Protein AF-A0A3D5V071-F1 (afdb_monomer)

Secondary structure (DSSP, 8-state):
----TT--HHHHHHHHHHH-SSGGGGGSTTT-GGG-S--TTPPP--------

Mean predicted aligned error: 5.26 Å

Sequence (52 aa):
CADVYPLTREIMDWFGAHYLNDPAEAADTRVSPMNEADLSGLAPAIVVTAGF

pLDDT: mean 87.5, std 10.15, range [53.06, 95.38]

Foldseek 3Di:
DAPDPPDGVVNVVVVCVVPDPDPVCCLPCVNVVVNDPDPPPDDDDDDDDDDD

Solvent-accessible surface area (backbone atoms only — not comparable to full-atom values): 3690 Å² total; per-residue (Å²): 143,48,81,51,86,94,68,30,48,71,57,52,52,52,51,47,67,74,71,48,94,46,83,75,52,62,69,37,47,92,71,29,61,84,67,53,92,75,77,77,90,61,78,94,80,89,87,86,81,92,85,134

Radius of gyration: 14.28 Å; Cα contacts (8 Å, |Δi|>4): 18; chains: 1; bounding box: 27×32×30 Å

Structure (mmCIF, N/CA/C/O backbone):
data_AF-A0A3D5V071-F1
#
_entry.id   AF-A0A3D5V071-F1
#
loop_
_atom_site.group_PDB
_atom_site.id
_atom_site.type_symbol
_atom_site.label_atom_id
_atom_site.label_alt_id
_atom_site.label_comp_id
_atom_site.label_asym_id
_atom_site.label_entity_id
_atom_site.label_seq_id
_atom_site.pdbx_PDB_ins_code
_atom_site.Cartn_x
_atom_site.Cartn_y
_atom_site.Cartn_z
_atom_site.occupancy
_atom_site.B_iso_or_equiv
_atom_site.auth_seq_id
_atom_site.auth_comp_id
_atom_site.auth_asym_id
_atom_site.auth_atom_id
_atom_site.pdbx_PDB_model_num
ATOM 1 N N . CYS A 1 1 ? 0.005 11.360 -14.759 1.00 53.06 1 CYS A N 1
ATOM 2 C CA . CYS A 1 1 ? 0.292 11.107 -13.329 1.00 53.06 1 CYS A CA 1
ATOM 3 C C . CYS A 1 1 ? 1.084 9.802 -13.236 1.00 53.06 1 CYS A C 1
ATOM 5 O O . CYS A 1 1 ? 0.502 8.734 -13.104 1.00 53.06 1 CYS A O 1
ATOM 7 N N . ALA A 1 2 ? 2.393 9.868 -13.454 1.00 58.94 2 ALA A N 1
ATOM 8 C CA . ALA A 1 2 ? 3.299 8.712 -13.403 1.00 58.94 2 ALA A CA 1
ATOM 9 C C . ALA A 1 2 ? 4.731 9.163 -13.066 1.00 58.94 2 ALA A C 1
ATOM 11 O O . ALA A 1 2 ? 5.475 8.418 -12.441 1.00 58.94 2 ALA A O 1
ATOM 12 N N . ASP A 1 3 ? 5.052 10.420 -13.390 1.00 62.94 3 ASP A N 1
ATOM 13 C CA . ASP A 1 3 ? 6.400 10.990 -13.285 1.00 62.94 3 ASP A CA 1
ATOM 14 C C . ASP A 1 3 ? 6.485 12.115 -12.235 1.00 62.94 3 ASP A C 1
ATOM 16 O O . ASP A 1 3 ? 7.209 13.094 -12.408 1.00 62.94 3 ASP A O 1
ATOM 20 N N . VAL A 1 4 ? 5.689 12.030 -11.162 1.00 66.38 4 VAL A N 1
ATOM 21 C CA . VAL A 1 4 ? 5.699 13.038 -10.088 1.00 66.38 4 VAL A CA 1
ATOM 22 C C . VAL A 1 4 ? 6.803 12.693 -9.094 1.00 66.38 4 VAL A C 1
ATOM 24 O O . VAL A 1 4 ? 6.817 11.620 -8.496 1.00 66.38 4 VAL A O 1
ATOM 27 N N . TYR A 1 5 ? 7.747 13.611 -8.921 1.00 69.62 5 TYR A N 1
ATOM 28 C CA . TYR A 1 5 ? 8.856 13.455 -7.985 1.00 69.62 5 TYR A CA 1
ATOM 29 C C . TYR A 1 5 ? 8.344 13.520 -6.532 1.00 69.62 5 TYR A C 1
ATOM 31 O O . TYR A 1 5 ? 7.475 14.346 -6.249 1.00 69.62 5 TYR A O 1
ATOM 39 N N . PRO A 1 6 ? 8.863 12.717 -5.582 1.00 75.44 6 PRO A N 1
ATOM 40 C CA . PRO A 1 6 ? 10.015 11.812 -5.673 1.00 75.44 6 PRO A CA 1
ATOM 41 C C . PRO A 1 6 ? 9.683 10.345 -6.002 1.00 75.44 6 PRO A C 1
ATOM 43 O O . PRO A 1 6 ? 10.598 9.528 -6.053 1.00 75.44 6 PRO A O 1
ATOM 46 N N . LEU A 1 7 ? 8.409 9.994 -6.199 1.00 85.38 7 LEU A N 1
ATOM 47 C CA . LEU A 1 7 ? 7.959 8.609 -6.356 1.00 85.38 7 LEU A CA 1
ATOM 48 C C . LEU A 1 7 ? 7.337 8.394 -7.741 1.00 85.38 7 LEU A C 1
ATOM 50 O O . LEU A 1 7 ? 6.142 8.608 -7.943 1.00 85.38 7 LEU A O 1
ATOM 54 N N . THR A 1 8 ? 8.164 7.976 -8.700 1.00 89.31 8 THR A N 1
ATOM 55 C CA . THR A 1 8 ? 7.717 7.673 -10.066 1.00 89.31 8 THR A CA 1
ATOM 56 C C . THR A 1 8 ? 7.151 6.258 -10.174 1.00 89.31 8 THR A C 1
ATOM 58 O O . THR A 1 8 ? 7.400 5.395 -9.327 1.00 89.31 8 THR A O 1
ATOM 61 N N . ARG A 1 9 ? 6.408 5.993 -11.253 1.00 89.00 9 ARG A N 1
ATOM 62 C CA . ARG A 1 9 ? 5.890 4.654 -11.565 1.00 89.00 9 ARG A CA 1
ATOM 63 C C . ARG A 1 9 ? 7.007 3.624 -11.710 1.00 89.00 9 ARG A C 1
ATOM 65 O O . ARG A 1 9 ? 6.909 2.557 -11.127 1.00 89.00 9 ARG A O 1
ATOM 72 N N . GLU A 1 10 ? 8.074 3.966 -12.424 1.00 90.00 10 GLU A N 1
ATOM 73 C CA . GLU A 1 10 ? 9.209 3.059 -12.636 1.00 90.00 10 GLU A CA 1
ATOM 74 C C . GLU A 1 10 ? 9.848 2.624 -11.309 1.00 90.00 10 GLU A C 1
ATOM 76 O O . GLU A 1 10 ? 10.215 1.464 -11.142 1.00 90.00 10 GLU A O 1
ATOM 81 N N . ILE A 1 11 ? 9.932 3.539 -10.337 1.00 90.38 11 ILE A N 1
ATOM 82 C CA . ILE A 1 11 ? 10.443 3.236 -8.996 1.00 90.38 11 ILE A CA 1
ATOM 83 C C . ILE A 1 11 ? 9.480 2.306 -8.244 1.00 90.38 11 ILE A C 1
ATOM 85 O O . ILE A 1 11 ? 9.925 1.356 -7.602 1.00 90.38 11 ILE A O 1
ATOM 89 N N . MET A 1 12 ? 8.169 2.549 -8.333 1.00 90.12 12 MET A N 1
ATOM 90 C CA . MET A 1 12 ? 7.152 1.678 -7.727 1.00 90.12 12 MET A CA 1
ATOM 91 C C . MET A 1 12 ? 7.191 0.260 -8.308 1.00 90.12 12 MET A C 1
ATOM 93 O O . MET A 1 12 ? 7.173 -0.710 -7.550 1.00 90.12 12 MET A O 1
ATOM 97 N N . ASP A 1 13 ? 7.312 0.139 -9.631 1.00 91.06 13 ASP A N 1
ATOM 98 C CA . ASP A 1 13 ? 7.422 -1.148 -10.323 1.00 91.06 13 ASP A CA 1
ATOM 99 C C . ASP A 1 13 ? 8.712 -1.878 -9.922 1.00 91.06 13 ASP A C 1
ATOM 101 O O . ASP A 1 13 ? 8.696 -3.083 -9.662 1.00 91.06 13 ASP A O 1
ATOM 105 N N . TRP A 1 14 ? 9.824 -1.143 -9.789 1.00 92.38 14 TRP A N 1
ATOM 106 C CA . TRP A 1 14 ? 11.085 -1.693 -9.299 1.00 92.38 14 TRP A CA 1
ATOM 107 C C . TRP A 1 14 ? 10.941 -2.254 -7.880 1.00 92.38 14 TRP A C 1
ATOM 109 O O . TRP A 1 14 ? 11.341 -3.392 -7.646 1.00 92.38 14 TRP A O 1
ATOM 119 N N . PHE A 1 15 ? 10.327 -1.522 -6.941 1.00 92.75 15 PHE A N 1
ATOM 120 C CA . PHE A 1 15 ? 10.092 -2.037 -5.585 1.00 92.75 15 PHE A CA 1
ATOM 121 C C . PHE A 1 15 ? 9.204 -3.286 -5.588 1.00 92.75 15 PHE A C 1
ATOM 123 O O . PHE A 1 15 ? 9.531 -4.265 -4.916 1.00 92.75 15 PHE A O 1
ATOM 130 N N . GLY A 1 16 ? 8.122 -3.280 -6.372 1.00 91.19 16 GLY A N 1
ATOM 131 C CA . GLY A 1 16 ? 7.215 -4.422 -6.494 1.00 91.19 16 GLY A CA 1
AT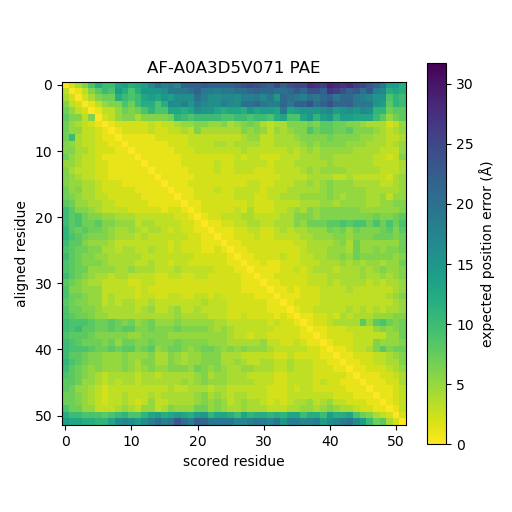OM 132 C C . GLY A 1 16 ? 7.923 -5.684 -6.989 1.00 91.19 16 GLY A C 1
ATOM 133 O O . GLY A 1 16 ? 7.780 -6.741 -6.380 1.00 91.19 16 GLY A O 1
ATOM 134 N N . ALA A 1 17 ? 8.757 -5.561 -8.025 1.00 91.69 17 ALA A N 1
ATOM 135 C CA . ALA A 1 17 ? 9.508 -6.680 -8.596 1.00 91.69 17 ALA A CA 1
ATOM 136 C C . ALA A 1 17 ? 10.558 -7.287 -7.646 1.00 91.69 17 ALA A C 1
ATOM 138 O O . ALA A 1 17 ? 10.952 -8.434 -7.834 1.00 91.69 17 ALA A O 1
ATOM 139 N N . HIS A 1 18 ? 11.027 -6.533 -6.646 1.00 92.56 18 HIS A N 1
ATOM 140 C CA . HIS A 1 18 ? 11.979 -7.034 -5.646 1.00 92.56 18 HIS A CA 1
ATOM 141 C C . HIS A 1 18 ? 11.297 -7.581 -4.388 1.00 92.56 18 HIS A C 1
ATOM 143 O O . HIS A 1 18 ? 11.909 -8.355 -3.655 1.00 92.56 18 HIS A O 1
ATOM 149 N N . TYR A 1 19 ? 10.066 -7.152 -4.108 1.00 92.75 19 TYR A N 1
ATOM 150 C CA . TYR A 1 19 ? 9.319 -7.561 -2.921 1.00 92.75 19 TYR A CA 1
ATOM 151 C C . TYR A 1 19 ? 8.446 -8.798 -3.162 1.00 92.75 19 TYR A C 1
ATOM 153 O O . TYR A 1 19 ? 8.354 -9.655 -2.284 1.00 92.75 19 TYR A O 1
ATOM 161 N N . LEU A 1 20 ? 7.810 -8.891 -4.332 1.00 92.94 20 LEU A N 1
ATOM 162 C CA . LEU A 1 20 ? 6.904 -9.986 -4.674 1.00 92.94 20 LEU A CA 1
ATOM 163 C C . LEU A 1 20 ? 7.659 -11.142 -5.329 1.00 92.94 20 LEU A C 1
ATOM 165 O O . LEU A 1 20 ? 8.540 -10.930 -6.161 1.00 92.94 20 LEU A O 1
ATOM 169 N N . ASN A 1 21 ? 7.272 -12.370 -4.989 1.00 91.75 21 ASN A N 1
ATOM 170 C CA . ASN A 1 21 ? 7.769 -13.567 -5.667 1.00 91.75 21 ASN A CA 1
ATOM 171 C C . ASN A 1 21 ? 6.994 -13.814 -6.966 1.00 91.75 21 ASN A C 1
ATOM 173 O O . ASN A 1 21 ? 7.562 -14.296 -7.945 1.00 91.75 21 ASN A O 1
ATOM 177 N N . ASP A 1 22 ? 5.701 -13.480 -6.966 1.00 90.81 22 ASP A N 1
ATOM 178 C CA . ASP A 1 22 ? 4.808 -13.577 -8.119 1.00 90.81 22 ASP A CA 1
ATOM 179 C C . ASP A 1 22 ? 3.902 -12.329 -8.188 1.00 90.81 22 ASP A C 1
ATOM 181 O O . ASP A 1 22 ? 3.344 -11.922 -7.166 1.00 90.81 22 ASP A O 1
ATOM 185 N N . PRO A 1 23 ? 3.700 -11.711 -9.368 1.00 87.75 23 PRO A N 1
ATOM 186 C CA . PRO A 1 23 ? 2.775 -10.587 -9.529 1.00 87.75 23 PRO A CA 1
ATOM 187 C C . PRO A 1 23 ? 1.344 -10.847 -9.029 1.00 87.75 23 PRO A C 1
ATOM 189 O O . PRO A 1 23 ? 0.654 -9.906 -8.638 1.00 87.75 23 PRO A O 1
ATOM 192 N N . ALA A 1 24 ? 0.881 -12.099 -9.020 1.00 89.88 24 ALA A N 1
ATOM 193 C CA . ALA A 1 24 ? -0.428 -12.483 -8.499 1.00 89.88 24 ALA A CA 1
ATOM 194 C C . ALA A 1 24 ? -0.564 -12.247 -6.982 1.00 89.88 24 ALA A C 1
ATOM 196 O O . ALA A 1 24 ? -1.679 -12.052 -6.494 1.00 89.88 24 ALA A O 1
ATOM 197 N N . GLU A 1 25 ? 0.549 -12.194 -6.238 1.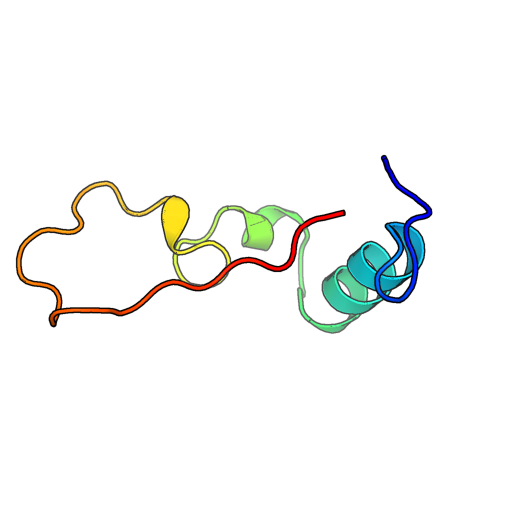00 91.50 25 GLU A N 1
ATOM 198 C CA . GLU A 1 25 ? 0.559 -11.876 -4.804 1.00 91.50 25 GLU A CA 1
ATOM 199 C C . GLU A 1 25 ? 0.079 -10.444 -4.525 1.00 91.50 25 GLU A C 1
ATOM 201 O O . GLU A 1 25 ? -0.366 -10.156 -3.418 1.00 91.50 25 GLU A O 1
ATOM 206 N N . ALA A 1 26 ? 0.074 -9.554 -5.525 1.00 88.94 26 ALA A N 1
ATOM 207 C CA . ALA A 1 26 ? -0.443 -8.193 -5.381 1.00 88.94 26 ALA A CA 1
ATOM 208 C C . ALA A 1 26 ? -1.929 -8.141 -4.963 1.00 88.94 26 ALA A C 1
ATOM 210 O O . ALA A 1 26 ? -2.376 -7.132 -4.414 1.00 88.94 26 ALA A O 1
ATOM 211 N N . ALA A 1 27 ? -2.699 -9.209 -5.203 1.00 90.44 27 ALA A N 1
ATOM 212 C CA . ALA A 1 27 ? -4.099 -9.305 -4.787 1.00 90.44 27 ALA A CA 1
ATOM 213 C C . ALA A 1 27 ? -4.284 -9.800 -3.337 1.00 90.44 27 ALA A C 1
ATOM 215 O O . ALA A 1 27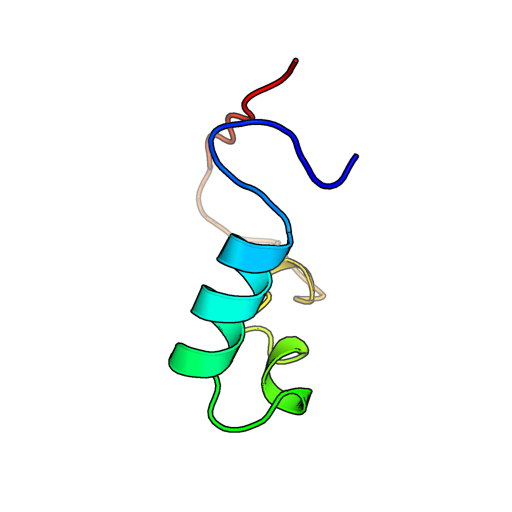 ? -5.373 -9.637 -2.785 1.00 90.44 27 ALA A O 1
ATOM 216 N N . ASP A 1 28 ? -3.253 -10.382 -2.716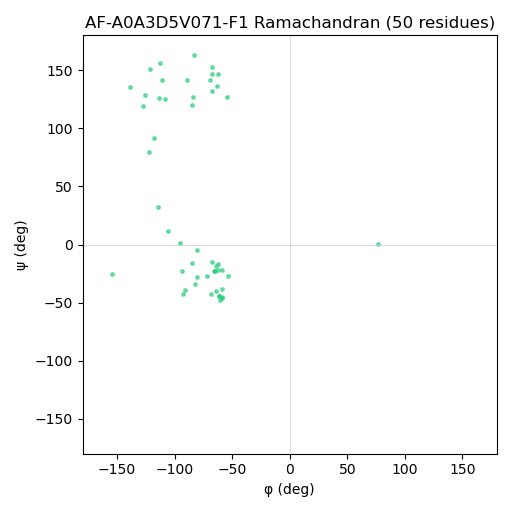 1.00 91.56 28 ASP A N 1
ATOM 217 C CA . ASP A 1 28 ? -3.296 -10.879 -1.335 1.00 91.56 28 ASP A CA 1
ATOM 218 C C . ASP A 1 28 ? -3.532 -9.716 -0.356 1.00 91.56 28 ASP A C 1
ATOM 220 O O . ASP A 1 28 ? -2.912 -8.658 -0.474 1.00 91.56 28 ASP A O 1
ATOM 224 N N . THR A 1 29 ? -4.403 -9.901 0.639 1.00 91.06 29 THR A N 1
ATOM 225 C CA . THR A 1 29 ? -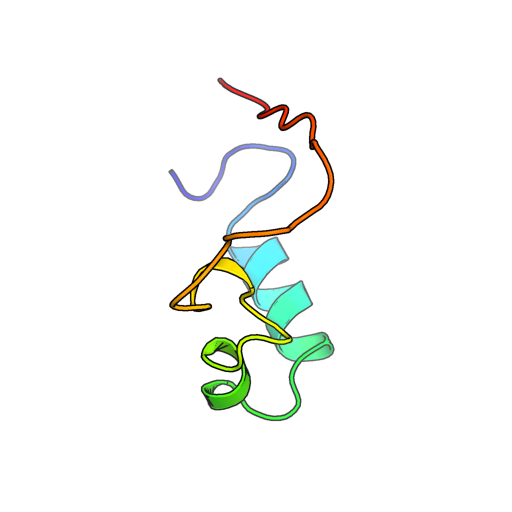4.718 -8.879 1.652 1.00 91.06 29 THR A CA 1
ATOM 226 C C . THR A 1 29 ? -3.508 -8.494 2.508 1.00 91.06 29 THR A C 1
ATOM 228 O O . THR A 1 29 ? -3.461 -7.390 3.045 1.00 91.06 29 THR A O 1
ATOM 231 N N . ARG A 1 30 ? -2.486 -9.354 2.597 1.00 90.00 30 ARG A N 1
ATOM 232 C CA . ARG A 1 30 ? -1.214 -9.053 3.277 1.00 90.00 30 ARG A CA 1
ATOM 233 C C . ARG A 1 30 ? -0.348 -8.058 2.505 1.00 90.00 30 ARG A C 1
ATOM 235 O O . ARG A 1 30 ? 0.444 -7.353 3.123 1.00 90.00 30 ARG A O 1
ATOM 242 N N . VAL A 1 31 ? -0.490 -8.012 1.180 1.00 93.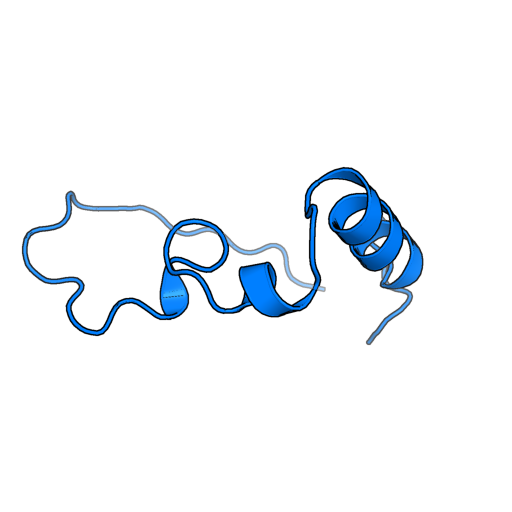38 31 VAL A N 1
ATOM 243 C CA . VAL A 1 31 ? 0.203 -7.059 0.296 1.00 93.38 31 VAL A CA 1
ATOM 244 C C . VAL A 1 31 ? -0.664 -5.818 0.078 1.00 93.38 31 VAL A C 1
ATOM 246 O O . VAL A 1 31 ? -0.180 -4.691 0.161 1.00 93.38 31 VAL A O 1
ATOM 249 N N . SER A 1 32 ? -1.960 -6.032 -0.137 1.00 92.94 32 SER A N 1
ATOM 250 C CA . SER A 1 32 ? -2.959 -5.012 -0.438 1.00 92.94 32 SER A CA 1
ATOM 251 C C . SER A 1 32 ? -4.078 -5.046 0.611 1.00 92.94 32 SER A C 1
ATOM 253 O O . SER A 1 32 ? -5.158 -5.571 0.339 1.00 92.94 32 SER A O 1
ATOM 255 N N . PRO A 1 33 ? -3.877 -4.460 1.806 1.00 91.19 33 PRO A N 1
ATOM 256 C CA . PRO A 1 33 ? -4.857 -4.506 2.900 1.00 91.19 33 PRO A CA 1
ATOM 257 C C . PRO A 1 33 ? -6.193 -3.833 2.561 1.00 91.19 33 PRO A C 1
ATOM 259 O O . PRO A 1 33 ? -7.203 -4.098 3.202 1.00 91.19 33 PRO A O 1
ATOM 262 N N . MET A 1 34 ? -6.229 -3.001 1.518 1.00 90.44 34 MET A N 1
ATOM 263 C CA . MET A 1 34 ? -7.466 -2.417 0.995 1.00 90.44 34 MET A CA 1
ATOM 264 C C . MET A 1 34 ? -8.408 -3.454 0.353 1.00 90.44 34 MET A C 1
ATOM 266 O O . MET A 1 34 ? -9.580 -3.153 0.151 1.00 90.44 34 MET A O 1
ATOM 270 N N . ASN A 1 35 ? -7.920 -4.663 0.050 1.00 91.88 35 ASN A N 1
ATOM 271 C CA . ASN A 1 35 ? -8.740 -5.768 -0.454 1.00 91.88 35 ASN A CA 1
ATOM 272 C C . ASN A 1 35 ? -9.507 -6.504 0.659 1.00 91.88 35 ASN A C 1
ATOM 274 O O . ASN A 1 35 ? -10.278 -7.413 0.354 1.00 91.88 35 ASN A O 1
ATOM 278 N N . GLU A 1 36 ? -9.292 -6.155 1.932 1.00 92.75 36 GLU A N 1
ATOM 279 C CA . GLU A 1 36 ? -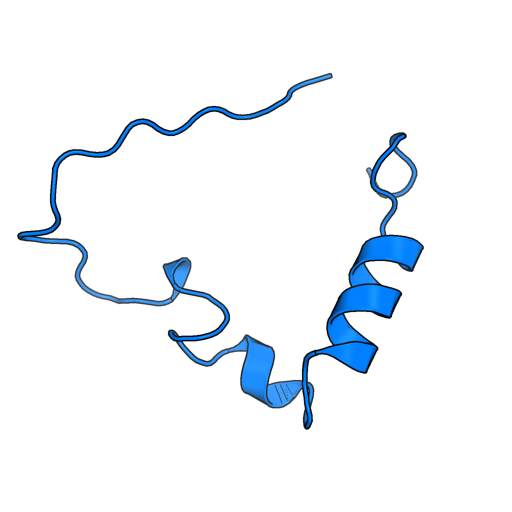10.057 -6.725 3.040 1.00 92.75 36 GLU A CA 1
ATOM 280 C C . GLU A 1 36 ? -11.523 -6.266 2.976 1.00 92.75 36 GLU A C 1
ATOM 282 O O . GLU A 1 36 ? -11.816 -5.083 2.786 1.00 92.75 36 GLU A O 1
ATOM 287 N N . ALA A 1 37 ? -12.450 -7.214 3.117 1.00 90.75 37 ALA A N 1
ATOM 288 C CA . ALA A 1 37 ? -13.877 -6.963 2.933 1.00 90.75 37 ALA A CA 1
ATOM 289 C C . ALA A 1 37 ? -14.522 -6.317 4.166 1.00 90.75 37 ALA A C 1
ATOM 291 O O . ALA A 1 37 ? -15.514 -5.598 4.030 1.00 90.75 37 ALA A O 1
ATOM 292 N N . ASP A 1 38 ? -13.969 -6.567 5.356 1.00 92.12 38 ASP A N 1
ATOM 293 C CA . ASP A 1 38 ? -14.445 -5.998 6.612 1.00 92.12 38 ASP A CA 1
ATOM 294 C C . ASP A 1 38 ? -13.310 -5.323 7.392 1.00 92.12 38 ASP A C 1
ATOM 296 O O . ASP A 1 38 ? -12.337 -5.948 7.802 1.00 92.12 38 ASP A O 1
ATOM 300 N N . LEU A 1 39 ? -13.467 -4.021 7.627 1.00 91.00 39 LEU A N 1
ATOM 301 C CA . LEU A 1 39 ? -12.534 -3.190 8.393 1.00 91.00 39 LEU A CA 1
ATOM 302 C C . LEU A 1 39 ? -13.086 -2.840 9.787 1.00 91.00 39 LEU A C 1
ATOM 304 O O . LEU A 1 39 ? -12.564 -1.952 10.468 1.00 91.00 39 LEU A O 1
ATOM 308 N N . SER A 1 40 ? -14.173 -3.492 10.212 1.00 93.25 40 SER A N 1
ATOM 309 C CA . SER A 1 40 ? -14.783 -3.273 11.519 1.00 93.25 40 SER A CA 1
ATOM 310 C C . SER A 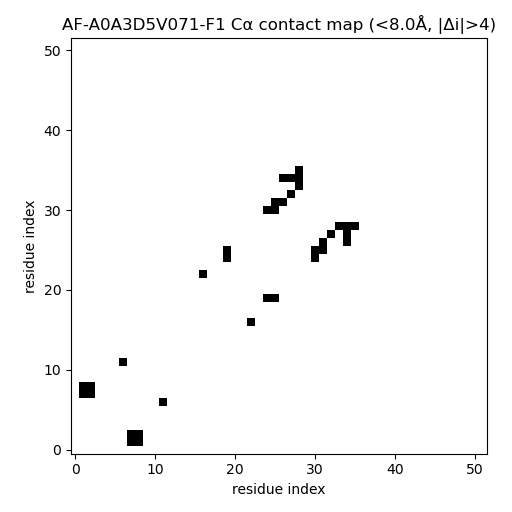1 40 ? -13.882 -3.762 12.663 1.00 93.25 40 SER A C 1
ATOM 312 O O . SER A 1 40 ? -13.113 -4.711 12.536 1.00 93.25 40 SER A O 1
ATOM 314 N N . GLY A 1 41 ? -13.927 -3.071 13.806 1.00 93.62 41 GLY A N 1
ATOM 315 C CA . GLY A 1 41 ? -13.157 -3.449 15.001 1.00 93.62 41 GLY A CA 1
ATOM 316 C C . GLY A 1 41 ? -11.660 -3.106 14.977 1.00 93.62 41 GLY A C 1
ATOM 317 O O . GLY A 1 41 ? -10.974 -3.365 15.966 1.00 93.62 41 GLY A O 1
ATOM 318 N N . LEU A 1 42 ? -11.149 -2.494 13.902 1.00 93.44 42 LEU A N 1
ATOM 319 C CA . LEU A 1 42 ? -9.776 -1.989 13.852 1.00 93.44 42 LEU A CA 1
ATOM 320 C C . LEU A 1 42 ? -9.567 -0.812 14.816 1.00 93.44 42 LEU A C 1
ATOM 322 O O . LEU A 1 42 ? -10.488 -0.057 15.140 1.00 93.44 42 LEU A O 1
ATOM 326 N N . ALA A 1 43 ? -8.325 -0.646 15.271 1.00 93.94 43 ALA A N 1
ATOM 327 C CA . ALA A 1 43 ? -7.955 0.475 16.124 1.00 93.94 43 ALA A CA 1
ATOM 328 C C . ALA A 1 43 ? -8.160 1.820 15.391 1.00 93.94 43 ALA A C 1
ATOM 330 O O . ALA A 1 43 ? -7.941 1.891 14.179 1.00 93.94 43 ALA A O 1
ATOM 331 N N . PRO A 1 44 ? -8.526 2.904 16.104 1.00 93.81 44 PRO A N 1
ATOM 332 C CA . PRO A 1 44 ? -8.591 4.237 15.512 1.00 93.81 44 PRO A CA 1
ATOM 333 C C . PRO A 1 44 ? -7.259 4.616 14.845 1.00 93.81 44 PRO A C 1
ATOM 335 O O . PRO A 1 44 ? -6.207 4.555 15.483 1.00 93.81 44 PRO A O 1
ATOM 338 N N . ALA A 1 45 ? -7.307 5.019 13.573 1.00 94.94 45 ALA A N 1
ATOM 339 C CA . ALA A 1 45 ? -6.132 5.335 12.763 1.00 94.94 45 ALA A CA 1
ATOM 340 C C . ALA A 1 45 ? -6.168 6.781 12.246 1.00 94.94 45 ALA A C 1
ATOM 342 O O . ALA A 1 45 ? -7.235 7.345 12.005 1.00 94.94 45 ALA A O 1
ATOM 343 N N . ILE A 1 46 ? -4.988 7.370 12.045 1.00 95.38 46 ILE A N 1
ATOM 344 C CA . ILE A 1 46 ? -4.816 8.664 11.374 1.00 95.38 46 ILE A CA 1
ATOM 345 C C . ILE A 1 46 ? -4.188 8.393 10.008 1.00 95.38 46 ILE A C 1
ATOM 347 O O . ILE A 1 46 ? -3.130 7.770 9.931 1.00 95.38 46 ILE A O 1
ATOM 351 N N . VAL A 1 47 ? -4.823 8.876 8.939 1.00 93.75 47 VAL A N 1
ATOM 352 C CA . VAL A 1 47 ? -4.341 8.734 7.557 1.00 93.75 47 VAL A CA 1
ATOM 353 C C . VAL A 1 47 ? -3.966 10.112 7.022 1.00 93.75 47 VAL A C 1
ATOM 355 O O . VAL A 1 47 ? -4.779 11.034 7.062 1.00 93.75 47 VAL A O 1
ATOM 358 N N . VAL A 1 48 ? -2.739 10.257 6.520 1.00 94.12 48 VAL A N 1
ATOM 359 C CA . VAL A 1 48 ? -2.231 11.504 5.932 1.00 94.12 48 VAL A CA 1
ATOM 360 C C . VAL A 1 48 ? -1.717 11.208 4.531 1.00 94.12 48 VAL A C 1
ATOM 362 O O . VAL A 1 48 ? -0.914 10.298 4.342 1.00 94.12 48 VAL A O 1
ATOM 365 N N . THR A 1 49 ? -2.166 11.985 3.551 1.00 90.94 49 THR A N 1
ATOM 366 C CA . THR A 1 49 ? -1.742 11.867 2.151 1.00 90.94 49 THR A CA 1
ATOM 367 C C . THR A 1 49 ? -0.901 13.072 1.750 1.00 90.94 49 THR A C 1
ATOM 369 O O . THR A 1 49 ? -1.232 14.201 2.111 1.00 90.94 49 THR A O 1
ATOM 372 N N . ALA A 1 50 ? 0.146 12.852 0.957 1.00 88.25 50 ALA A N 1
ATOM 373 C CA . ALA A 1 50 ? 0.850 13.937 0.280 1.00 88.25 50 ALA A CA 1
ATOM 374 C C . ALA A 1 50 ? 0.111 14.287 -1.023 1.00 88.25 50 ALA A C 1
ATO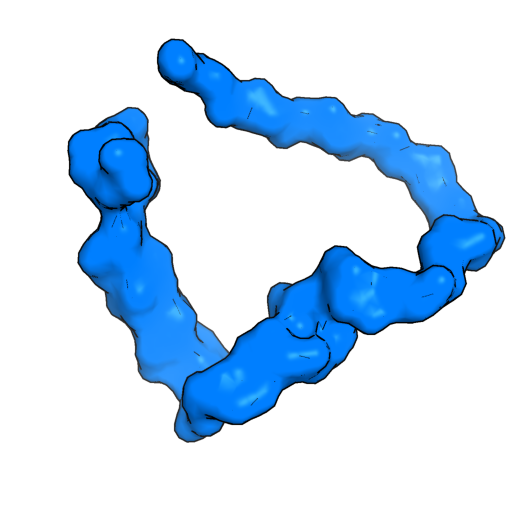M 376 O O . ALA A 1 50 ? -0.166 13.399 -1.828 1.00 88.25 50 ALA A O 1
ATOM 377 N N . GLY A 1 51 ? -0.225 15.562 -1.212 1.00 78.44 51 GLY A N 1
ATOM 378 C CA . GLY A 1 51 ? -0.839 16.079 -2.437 1.00 78.44 51 GLY A CA 1
ATOM 379 C C . GLY A 1 51 ? 0.096 17.029 -3.185 1.00 78.44 51 GLY A C 1
ATOM 380 O O . GLY A 1 51 ? 0.974 17.634 -2.568 1.00 78.44 51 GLY A O 1
ATOM 381 N N . PHE A 1 52 ? -0.134 17.160 -4.494 1.00 57.84 52 PHE A N 1
ATOM 382 C CA . PHE A 1 52 ? 0.417 18.196 -5.372 1.00 57.84 52 PHE A CA 1
ATOM 383 C C . PHE A 1 52 ? -0.706 18.774 -6.230 1.00 57.84 52 PHE A C 1
ATOM 385 O O . PHE A 1 52 ? -1.497 17.959 -6.763 1.00 57.84 52 PHE A O 1
#